Protein AF-A0A7J5GQG6-F1 (afdb_monomer)

Foldseek 3Di:
DDDDDDDDDDDDPPPVPPPPVDDPPPPDADPCVPQPFDKAFAKDWDDDPRRTQDIDGGWIKGWDCAPPDGQWIKIKTADDAGPHAFGIDIFPTWHWDDDVQWIKTKTWDFDQTDPPVGTDIDIDIWIGHGSDID

InterPro domains:
  IPR024311 Lipocalin-like domain [PF13944] (36-133)

Sequence (134 aa):
MKKSLLYLFMLVCSVSIFMSCSDDDDEVKYPIDTELAGGYVGNLSVNVDGNQMGTTENQKITISQSNKGTNQIALSLKNFTFLVNVGDIEVDPCTVKAIDGGYAFEGQQNLDLVQPLGNCPVSISGTVKGSNIN

Mean predicted aligned error: 10.58 Å

pLDDT: mean 85.7, std 17.25, range [42.44, 98.69]

Nearest PDB structures (foldseek):
  3ew2-assembly4_G  TM=4.987E-01  e=3.724E-01  Rhizobium etli CFN 42
  3ew2-assembly3_E-2  TM=4.849E-01  e=9.004E-01  Rhizobium etli CFN 42
  6hdv-assembly1_A  TM=4.184E-01  e=1.364E+00  Afifella pfennigii
  6hds-assembly2_D  TM=4.231E-01  e=4.276E+00  Afifella pfennigii

Solvent-accessible surface area (backbone atoms only — not comparable to full-atom values): 8414 Å² total; per-residue (Å²): 143,83,83,87,78,85,87,77,94,71,91,73,86,76,69,77,73,73,73,68,79,72,88,72,81,69,77,83,77,65,64,41,81,81,62,58,37,44,77,46,74,40,73,46,69,46,66,58,96,87,40,81,76,51,74,44,73,79,37,50,41,36,35,38,76,29,92,83,50,84,47,25,29,24,42,37,37,56,95,62,72,67,105,52,66,48,62,67,49,73,39,77,54,18,48,55,42,86,48,96,76,38,35,35,36,41,31,68,42,76,41,79,31,38,77,92,64,34,78,39,85,44,75,48,72,38,37,39,45,72,94,44,76,86

Secondary structure (DSSP, 8-state):
-------------------------------IIIII-EEEEEEEEEEETTEEEEEEEEEEEEEEE-SSSTTEEEEEE-S--BSB----EEEEEEEEEEETTEEEEEEEEEEEETTTTEEEEEEEEEEEETTEE-

Structure (mmCIF, N/CA/C/O backbone):
data_AF-A0A7J5GQG6-F1
#
_entry.id   AF-A0A7J5GQG6-F1
#
loop_
_atom_site.group_PDB
_atom_site.id
_atom_site.type_symbol
_atom_site.label_atom_id
_atom_site.label_alt_id
_atom_site.label_comp_id
_atom_site.label_asym_id
_atom_site.label_entity_id
_atom_site.label_seq_id
_atom_site.pdbx_PDB_ins_code
_atom_site.Cartn_x
_atom_site.Cartn_y
_atom_site.Cartn_z
_atom_site.occupancy
_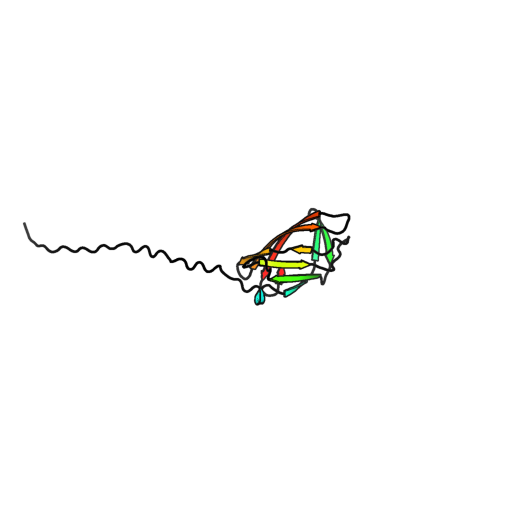atom_site.B_iso_or_equiv
_atom_site.auth_seq_id
_atom_site.auth_comp_id
_atom_site.auth_asym_id
_atom_site.auth_atom_id
_atom_site.pdbx_PDB_model_num
ATOM 1 N N . MET A 1 1 ? -81.080 26.401 20.671 1.00 48.94 1 MET A N 1
ATOM 2 C CA . MET A 1 1 ? -80.826 26.711 22.097 1.00 48.94 1 MET A CA 1
ATOM 3 C C . MET A 1 1 ? -80.699 25.423 22.904 1.00 48.94 1 MET A C 1
ATOM 5 O O . MET A 1 1 ? -81.748 24.872 23.195 1.00 48.94 1 MET A O 1
ATOM 9 N N . LYS A 1 2 ? -79.474 24.961 23.231 1.00 42.44 2 LYS A N 1
ATOM 10 C CA . LYS A 1 2 ? -79.051 24.158 24.416 1.00 42.44 2 LYS A CA 1
ATOM 11 C C . LYS A 1 2 ? -77.509 24.276 24.490 1.00 42.44 2 LYS A C 1
ATOM 13 O O . LYS A 1 2 ? -76.855 23.851 23.553 1.00 42.44 2 LYS A O 1
ATOM 18 N N . LYS A 1 3 ? -76.993 25.113 25.404 1.00 49.72 3 LYS A N 1
ATOM 19 C CA . LYS A 1 3 ? -76.114 24.760 26.546 1.00 49.72 3 LYS A CA 1
ATOM 20 C C . LYS A 1 3 ? -74.669 24.387 26.133 1.00 49.72 3 LYS A C 1
ATOM 22 O O . LYS A 1 3 ? -74.481 23.381 25.477 1.00 49.72 3 LYS A O 1
ATOM 27 N N . SER A 1 4 ? -73.656 25.212 26.452 1.00 55.75 4 SER A N 1
ATOM 28 C CA . SER A 1 4 ? -73.027 25.337 27.799 1.00 55.75 4 SER A CA 1
ATOM 29 C C . SER A 1 4 ? -71.682 24.594 27.770 1.00 55.75 4 SER A C 1
ATOM 31 O O . SER A 1 4 ? -71.663 23.491 27.254 1.00 55.75 4 SER A O 1
ATOM 33 N N . LEU A 1 5 ? -70.541 25.020 28.301 1.00 51.41 5 LEU A N 1
ATOM 34 C CA . LEU A 1 5 ? -70.092 26.123 29.152 1.00 51.41 5 LEU A CA 1
ATOM 35 C C . LEU A 1 5 ? -68.555 25.981 29.118 1.00 51.41 5 LEU A C 1
ATOM 37 O O . LEU A 1 5 ? -68.084 24.889 29.399 1.0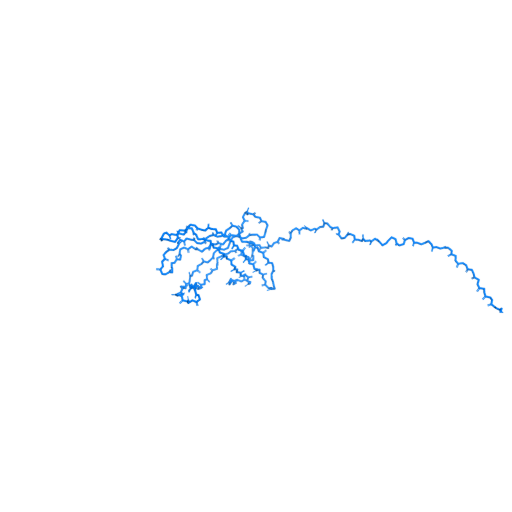0 51.41 5 LEU A O 1
ATOM 41 N N . LEU A 1 6 ? -67.847 27.071 28.811 1.00 52.28 6 LEU A N 1
ATOM 42 C CA . LEU A 1 6 ? -66.637 27.576 29.484 1.00 52.28 6 LEU A CA 1
ATOM 43 C C . LEU A 1 6 ? -65.423 26.672 29.796 1.00 52.28 6 LEU A C 1
ATOM 45 O O . LEU A 1 6 ? -65.491 25.458 29.902 1.00 52.28 6 LEU A O 1
ATOM 49 N N . TYR A 1 7 ? -64.338 27.393 30.100 1.00 50.09 7 TYR A N 1
ATOM 50 C CA . TYR A 1 7 ? -63.075 26.974 30.714 1.00 50.09 7 TYR A CA 1
ATOM 51 C C . TYR A 1 7 ? -62.032 26.466 29.712 1.00 50.09 7 TYR A C 1
ATOM 53 O O . TYR A 1 7 ? -62.311 25.619 28.885 1.00 50.09 7 TYR A O 1
ATOM 61 N N . LEU A 1 8 ? -60.780 26.898 29.721 1.00 50.06 8 LEU A N 1
ATOM 62 C CA . LEU A 1 8 ? -60.052 27.863 30.533 1.00 50.06 8 LEU A CA 1
ATOM 63 C C . LEU A 1 8 ? -58.663 27.934 29.884 1.00 50.06 8 LEU A C 1
ATOM 65 O O . LEU A 1 8 ? -58.112 26.928 29.452 1.00 50.06 8 LEU A O 1
ATOM 69 N N . PHE A 1 9 ? -58.140 29.144 29.811 1.00 55.34 9 PHE A N 1
ATOM 70 C CA . PHE A 1 9 ? -56.756 29.513 29.541 1.00 55.34 9 PHE A CA 1
ATOM 71 C C . PHE A 1 9 ? -55.696 28.469 29.985 1.00 55.34 9 PHE A C 1
ATOM 73 O O . PHE A 1 9 ? -55.592 28.184 31.172 1.00 55.34 9 PHE A O 1
ATOM 80 N N . MET A 1 10 ? -54.873 27.975 29.053 1.00 56.38 10 MET A N 1
ATOM 81 C CA . MET A 1 10 ? -53.503 27.456 29.265 1.00 56.38 10 MET A CA 1
ATOM 82 C C . MET A 1 10 ? -52.813 27.492 27.889 1.00 56.38 10 MET A C 1
ATOM 84 O O . MET A 1 10 ? -53.186 26.746 26.993 1.00 56.38 10 MET A O 1
ATOM 88 N N . LEU A 1 11 ? -51.965 28.470 27.558 1.00 55.62 11 LEU A N 1
ATOM 89 C CA . LEU A 1 11 ? -50.559 28.553 27.970 1.00 55.62 11 LEU A CA 1
ATOM 90 C C . LEU A 1 11 ? -49.929 27.173 28.172 1.00 55.62 11 LEU A C 1
ATOM 92 O O . LEU A 1 11 ? -49.973 26.669 29.284 1.00 55.62 11 LEU A O 1
ATOM 96 N N . VAL A 1 12 ? -49.262 26.645 27.145 1.00 57.12 12 VAL A N 1
ATOM 97 C CA . VAL A 1 12 ? -47.887 26.158 27.303 1.00 57.12 12 VAL A CA 1
ATOM 98 C C . VAL A 1 12 ? -47.148 26.428 25.997 1.00 57.12 12 VAL A C 1
ATOM 100 O O . VAL A 1 12 ? -47.479 25.884 24.947 1.00 57.12 12 VAL A O 1
ATOM 103 N N . CYS A 1 13 ? -46.145 27.295 26.077 1.00 47.34 13 CYS A N 1
ATOM 104 C CA . CYS A 1 13 ? -45.073 27.389 25.107 1.00 47.34 13 CYS A CA 1
ATOM 105 C C . CYS A 1 13 ? -44.399 26.016 25.000 1.00 47.34 13 CYS A C 1
ATOM 107 O O . CYS A 1 13 ? -43.487 25.720 25.769 1.00 47.34 13 CYS A O 1
ATOM 109 N N . SER A 1 14 ? -44.803 25.171 24.054 1.00 50.06 14 SER A N 1
ATOM 110 C CA . SER A 1 14 ? -43.891 24.150 23.553 1.00 50.06 14 SER A CA 1
ATOM 111 C C . SER A 1 14 ? -42.913 24.879 22.647 1.00 50.06 14 SER A C 1
ATOM 113 O O . SER A 1 14 ? -43.070 24.936 21.429 1.00 50.06 14 SER A O 1
ATOM 115 N N . VAL A 1 15 ? -41.926 25.510 23.288 1.00 56.88 15 VAL A N 1
ATOM 116 C CA . VAL A 1 15 ? -40.611 25.686 22.694 1.00 56.88 15 VAL A CA 1
ATOM 117 C C . VAL A 1 15 ? -40.294 24.305 22.146 1.00 56.88 15 VAL A C 1
ATOM 119 O O . VAL A 1 15 ? -40.125 23.361 22.919 1.00 56.88 15 VAL A O 1
ATOM 122 N N . SER A 1 16 ? -40.357 24.142 20.827 1.00 54.03 16 SER A N 1
ATOM 123 C CA . SER A 1 16 ? -39.709 23.013 20.191 1.00 54.03 16 SER A CA 1
ATOM 124 C C . SER A 1 16 ? -38.257 23.199 20.571 1.00 54.03 16 SER A C 1
ATOM 126 O O . SER A 1 16 ? -37.557 24.031 19.997 1.00 54.03 16 SER A O 1
ATOM 128 N N . ILE A 1 17 ? -37.852 22.515 21.638 1.00 54.31 17 ILE A N 1
ATOM 129 C CA . ILE A 1 17 ? -36.463 22.276 21.942 1.00 54.31 17 ILE A CA 1
ATOM 130 C C . ILE A 1 17 ? -36.026 21.490 20.714 1.00 54.31 17 ILE A C 1
ATOM 132 O O . ILE A 1 17 ? -36.199 20.276 20.639 1.00 54.31 17 ILE A O 1
ATOM 136 N N . PHE A 1 18 ? -35.559 22.206 19.690 1.00 49.22 18 PHE A N 1
ATOM 137 C CA . PHE A 1 18 ? -34.537 21.675 18.827 1.00 49.22 18 PHE A CA 1
ATOM 138 C C . PHE A 1 18 ? -33.462 21.269 19.824 1.00 49.22 18 PHE A C 1
ATOM 140 O O . PHE A 1 18 ? -32.720 22.106 20.336 1.00 49.22 18 PHE A O 1
ATOM 147 N N . MET A 1 19 ? -33.483 19.994 20.211 1.00 47.56 19 MET A N 1
ATOM 148 C CA . MET A 1 19 ? -32.294 19.317 20.670 1.00 47.56 19 MET A CA 1
ATOM 149 C C . MET A 1 19 ? -31.348 19.450 19.485 1.00 47.56 19 MET A C 1
ATOM 151 O O . MET A 1 19 ? -31.351 18.639 18.566 1.00 47.56 19 MET A O 1
ATOM 155 N N . SER A 1 20 ? -30.638 20.579 19.461 1.00 44.19 20 SER A N 1
ATOM 156 C CA . SER A 1 20 ? -29.329 20.689 18.861 1.00 44.19 20 SER A CA 1
ATOM 157 C C . SER A 1 20 ? -28.593 19.496 19.433 1.00 44.19 20 SER A C 1
ATOM 159 O O . SER A 1 20 ? -28.300 19.479 20.629 1.00 44.19 20 SER A O 1
ATOM 161 N N . CYS A 1 21 ? -28.464 18.440 18.631 1.00 55.00 21 CYS A N 1
ATOM 162 C CA . CYS A 1 21 ? -27.614 17.323 18.979 1.00 55.00 21 CYS A CA 1
ATOM 163 C C . CYS A 1 21 ? -26.222 17.940 19.028 1.00 55.00 21 CYS A C 1
ATOM 165 O O . CYS A 1 21 ? -25.655 18.323 18.009 1.00 55.00 21 CYS A O 1
ATOM 167 N N . SER A 1 22 ? -25.831 18.235 20.259 1.00 43.06 22 SER A N 1
ATOM 168 C CA . SER A 1 22 ? -24.580 18.836 20.658 1.00 43.06 22 SER A CA 1
ATOM 169 C C . SER A 1 22 ? -23.463 17.981 20.078 1.00 43.06 22 SER A C 1
ATOM 171 O O . SER A 1 22 ? -23.352 16.820 20.447 1.00 43.06 22 SER A O 1
ATOM 173 N N . ASP A 1 23 ? -22.765 18.504 19.077 1.00 51.47 23 ASP A N 1
ATOM 174 C CA . ASP A 1 23 ? -21.360 18.916 19.199 1.00 51.47 23 ASP A CA 1
ATOM 175 C C . ASP A 1 23 ? -20.361 17.921 19.832 1.00 51.47 23 ASP A C 1
ATOM 177 O O . ASP A 1 23 ? -19.328 18.343 20.333 1.00 51.47 23 ASP A O 1
ATOM 181 N N . ASP A 1 24 ? -20.642 16.617 19.795 1.00 51.00 24 ASP A N 1
ATOM 182 C CA . ASP A 1 24 ? -19.695 15.539 20.130 1.00 51.00 24 ASP A CA 1
ATOM 183 C C . ASP A 1 24 ? -19.285 14.788 18.847 1.00 51.00 24 ASP A C 1
ATOM 185 O O . ASP A 1 24 ? -19.360 13.560 18.759 1.00 51.00 24 ASP A O 1
ATOM 189 N N . ASP A 1 25 ? -18.866 15.528 17.816 1.00 57.81 25 ASP A N 1
ATOM 190 C CA . ASP A 1 25 ? -18.182 14.951 16.651 1.00 57.81 25 ASP A CA 1
ATOM 191 C C . ASP A 1 25 ? -16.736 14.592 17.046 1.00 57.81 25 ASP A C 1
ATOM 193 O O . ASP A 1 25 ? -15.762 15.157 16.542 1.00 57.81 25 ASP A O 1
ATOM 197 N N . ASP A 1 26 ? -16.587 13.648 17.980 1.00 67.19 26 ASP A N 1
ATOM 198 C CA . ASP A 1 26 ? -15.319 12.954 18.170 1.00 67.19 26 ASP A CA 1
ATOM 199 C C . ASP A 1 26 ? -14.948 12.321 16.824 1.00 67.19 26 ASP A C 1
ATOM 201 O O . ASP A 1 26 ? -15.667 11.469 16.291 1.00 67.19 26 ASP A O 1
ATOM 205 N N . GLU A 1 27 ? -13.831 12.769 16.246 1.00 72.75 27 GLU A N 1
ATOM 206 C CA . GLU A 1 27 ? -13.321 12.240 14.986 1.00 72.75 27 GLU A CA 1
ATOM 207 C C . GLU A 1 27 ? -13.207 10.711 15.108 1.00 72.75 27 GLU A C 1
ATOM 209 O O . GLU A 1 27 ? -12.414 10.197 15.902 1.00 72.75 27 GLU A O 1
ATOM 214 N N . VAL A 1 28 ? -14.036 9.979 14.350 1.00 85.38 28 VAL A N 1
ATOM 215 C CA . VAL A 1 28 ? -14.101 8.510 14.393 1.00 85.38 28 VAL A CA 1
ATOM 216 C C . VAL A 1 28 ? -12.694 7.960 14.227 1.00 85.38 28 VAL A C 1
ATOM 218 O O . VAL A 1 28 ? -12.117 8.122 13.163 1.00 85.38 28 VAL A O 1
ATOM 221 N N . LYS A 1 29 ? -12.130 7.302 15.241 1.00 93.00 29 LYS A N 1
ATOM 222 C CA . LYS A 1 29 ? -10.775 6.745 15.174 1.00 93.00 29 LYS A CA 1
ATOM 223 C C . LYS A 1 29 ? -10.817 5.260 14.832 1.00 93.00 29 LYS A C 1
ATOM 225 O O . LYS A 1 29 ? -11.377 4.467 15.586 1.00 93.00 29 LYS A O 1
ATOM 230 N N . TYR A 1 30 ? -10.184 4.874 13.729 1.00 95.06 30 TYR A N 1
ATOM 231 C CA . TYR A 1 30 ? -10.091 3.477 13.316 1.00 95.06 30 TYR A CA 1
ATOM 232 C C . TYR A 1 30 ? -8.971 2.731 14.059 1.00 95.06 30 TYR A C 1
ATOM 234 O O . TYR A 1 30 ? -7.905 3.310 14.311 1.00 95.06 30 TYR A O 1
ATOM 242 N N . PRO A 1 31 ? -9.173 1.438 14.370 1.00 94.44 31 PRO A N 1
ATOM 243 C CA . PRO A 1 31 ? -8.199 0.575 15.039 1.00 94.44 31 PRO A CA 1
ATOM 244 C C . PRO A 1 31 ? -7.090 0.118 14.072 1.00 94.44 31 PRO A C 1
ATOM 246 O O . PRO A 1 31 ? -6.935 -1.063 13.771 1.00 94.44 31 PRO A O 1
ATOM 249 N N . ILE A 1 32 ? -6.323 1.070 13.531 1.00 95.62 32 ILE A N 1
ATOM 250 C CA . ILE A 1 32 ? -5.278 0.795 12.532 1.00 95.62 32 ILE A CA 1
ATOM 251 C C . ILE A 1 32 ? -4.257 -0.212 13.049 1.00 95.62 32 ILE A C 1
ATOM 253 O O . ILE A 1 32 ? -3.876 -1.117 12.320 1.00 95.62 32 ILE A O 1
ATOM 257 N N . ASP A 1 33 ? -3.816 -0.064 14.288 1.00 93.81 33 ASP A N 1
ATOM 258 C CA . ASP A 1 33 ? -2.792 -0.888 14.921 1.00 93.81 33 ASP A CA 1
ATOM 259 C C . ASP A 1 33 ? -3.182 -2.364 15.067 1.00 93.81 33 ASP A C 1
ATOM 261 O O . ASP A 1 33 ? -2.302 -3.224 15.035 1.00 93.81 33 ASP A O 1
ATOM 265 N N . THR A 1 34 ? -4.475 -2.666 15.200 1.00 93.50 34 THR A N 1
ATOM 266 C CA . THR A 1 34 ? -4.962 -4.036 15.411 1.00 93.50 34 THR A CA 1
ATOM 267 C C . THR A 1 34 ? -5.663 -4.641 14.198 1.00 93.50 34 THR A C 1
ATOM 269 O O . THR A 1 34 ? -5.645 -5.864 14.058 1.00 93.50 34 THR A O 1
ATOM 272 N N . GLU A 1 35 ? -6.245 -3.831 13.308 1.00 95.06 35 GLU A N 1
ATOM 273 C CA . GLU A 1 35 ? -7.052 -4.326 12.181 1.00 95.06 35 GLU A CA 1
ATOM 274 C C . GLU A 1 35 ? -6.433 -4.081 10.793 1.00 95.06 35 GLU A C 1
ATOM 276 O O . GLU A 1 35 ? -6.803 -4.777 9.847 1.00 95.06 35 GLU A O 1
ATOM 281 N N . LEU A 1 36 ? -5.495 -3.133 10.643 1.00 96.50 36 LEU A N 1
ATOM 282 C CA . LEU A 1 36 ? -4.900 -2.783 9.339 1.00 96.50 36 LEU A CA 1
ATOM 283 C C . LEU A 1 36 ? -3.374 -2.918 9.291 1.00 96.50 36 LEU A C 1
ATOM 285 O O . LEU A 1 36 ? -2.810 -3.228 8.245 1.00 96.50 36 LEU A O 1
ATOM 289 N N . ALA A 1 37 ? -2.680 -2.619 10.385 1.00 96.75 37 ALA A N 1
ATOM 290 C CA . ALA A 1 37 ? -1.230 -2.635 10.435 1.00 96.75 37 ALA A CA 1
ATOM 291 C C . ALA A 1 37 ? -0.726 -4.078 10.399 1.00 96.75 37 ALA A C 1
ATOM 293 O O . ALA A 1 37 ? -1.165 -4.940 11.159 1.00 96.75 37 ALA A O 1
ATOM 294 N N . GLY A 1 38 ? 0.229 -4.350 9.518 1.00 97.06 38 GLY A N 1
ATOM 295 C CA . GLY A 1 38 ? 0.713 -5.705 9.332 1.00 97.06 38 GLY A CA 1
ATOM 296 C C . GLY A 1 38 ? 1.471 -5.916 8.036 1.00 97.06 38 GLY A C 1
ATOM 297 O O . GLY A 1 38 ? 1.599 -5.034 7.187 1.00 97.06 38 GLY A O 1
ATOM 298 N N . 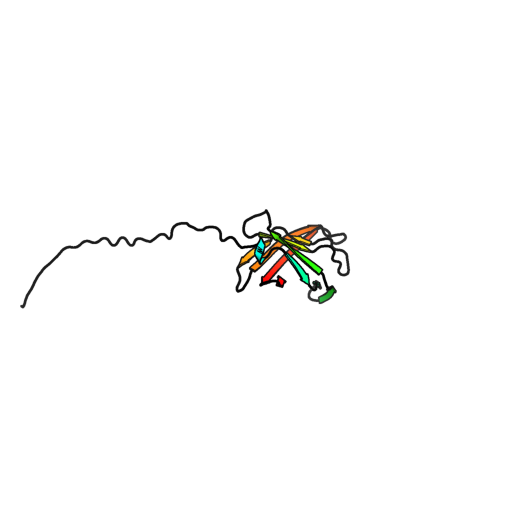GLY A 1 39 ? 2.009 -7.126 7.913 1.00 97.06 39 GLY A N 1
ATOM 299 C CA . GLY A 1 39 ? 2.632 -7.616 6.697 1.00 97.06 39 GLY A CA 1
ATOM 300 C C . GLY A 1 39 ? 1.698 -8.572 5.972 1.00 97.06 39 GLY A C 1
ATOM 301 O O . GLY A 1 39 ? 1.357 -9.616 6.520 1.00 97.06 39 GLY A O 1
ATOM 302 N N . TYR A 1 40 ? 1.358 -8.245 4.734 1.00 96.69 40 TYR A N 1
ATOM 303 C CA . TYR A 1 40 ? 0.493 -9.045 3.881 1.00 96.69 40 TYR A CA 1
ATOM 304 C C . TYR A 1 40 ? 1.340 -9.678 2.784 1.00 96.69 40 TYR A C 1
ATOM 306 O O . TYR A 1 40 ? 1.977 -8.968 2.005 1.00 96.69 40 TYR A O 1
ATOM 314 N N . VAL A 1 41 ? 1.387 -11.009 2.755 1.00 95.56 41 VAL A N 1
ATOM 315 C CA . VAL A 1 41 ? 2.146 -11.772 1.759 1.00 95.56 41 VAL A CA 1
ATOM 316 C C . VAL A 1 41 ? 1.182 -12.317 0.718 1.00 95.56 41 VAL A C 1
ATOM 318 O O . VAL A 1 41 ? 0.183 -12.940 1.070 1.00 95.56 41 VAL A O 1
ATOM 321 N N . GLY A 1 42 ? 1.487 -12.098 -0.556 1.00 93.94 42 GLY A N 1
ATOM 322 C CA . GLY A 1 42 ? 0.643 -12.546 -1.651 1.00 93.94 42 GLY A CA 1
ATOM 323 C C . GLY A 1 42 ? 1.340 -12.506 -3.003 1.00 93.94 42 GLY A C 1
ATOM 324 O O . GLY A 1 42 ? 2.562 -12.370 -3.105 1.00 93.94 42 GLY A O 1
ATOM 325 N N . ASN A 1 43 ? 0.532 -12.639 -4.049 1.00 92.94 43 ASN A N 1
ATOM 326 C CA . ASN A 1 43 ? 0.998 -12.589 -5.426 1.00 92.94 43 ASN A CA 1
ATOM 327 C C . ASN A 1 43 ? 0.892 -11.157 -5.951 1.00 92.94 43 ASN A C 1
ATOM 329 O O . ASN A 1 43 ? -0.163 -10.535 -5.859 1.00 92.94 43 ASN A O 1
ATOM 333 N N . LEU A 1 44 ? 1.969 -10.656 -6.552 1.00 91.62 44 LEU A N 1
ATOM 334 C CA . LEU A 1 44 ? 1.990 -9.376 -7.248 1.00 91.62 44 LEU A CA 1
ATOM 335 C C . LEU A 1 44 ? 1.823 -9.626 -8.742 1.00 91.62 44 LEU A C 1
ATOM 337 O O . LEU A 1 44 ? 2.679 -10.260 -9.355 1.00 91.62 44 LEU A O 1
ATOM 341 N N . SER A 1 45 ? 0.749 -9.108 -9.330 1.00 91.62 45 SER A N 1
ATOM 342 C CA . SER A 1 45 ? 0.576 -9.083 -10.784 1.00 91.62 45 SER A CA 1
ATOM 343 C C . SER A 1 45 ? 0.718 -7.658 -11.287 1.00 91.62 45 SER A C 1
ATOM 345 O O . SER A 1 45 ? 0.126 -6.743 -10.718 1.00 91.62 45 SER A O 1
ATOM 347 N N . VAL A 1 46 ? 1.487 -7.471 -12.358 1.00 89.25 46 VAL A N 1
ATOM 348 C CA . VAL A 1 46 ? 1.698 -6.146 -12.947 1.00 89.25 46 VAL A CA 1
ATOM 349 C C . VAL A 1 46 ? 1.006 -6.061 -14.292 1.00 89.25 46 VAL A C 1
ATOM 351 O O . VAL A 1 46 ? 1.211 -6.915 -15.154 1.00 89.25 46 VAL A O 1
ATOM 354 N N . ASN A 1 47 ? 0.211 -5.008 -14.466 1.00 91.00 47 ASN A N 1
ATOM 355 C CA . ASN A 1 47 ? -0.464 -4.695 -15.715 1.00 91.00 47 ASN A CA 1
ATOM 356 C C . ASN A 1 47 ? 0.080 -3.384 -16.284 1.00 91.00 47 ASN A C 1
ATOM 358 O O . ASN A 1 47 ? 0.165 -2.393 -15.561 1.00 91.00 47 ASN A O 1
ATOM 362 N N . VAL A 1 48 ? 0.416 -3.377 -17.572 1.00 89.88 48 VAL A N 1
ATOM 363 C CA . VAL A 1 48 ? 0.827 -2.176 -18.314 1.00 89.88 48 VAL A CA 1
ATOM 364 C C . VAL A 1 48 ? -0.123 -2.015 -19.490 1.00 89.88 48 VAL A C 1
ATOM 366 O O . VAL A 1 48 ? -0.293 -2.942 -20.283 1.00 89.88 48 VAL A O 1
ATOM 369 N N . ASP A 1 49 ? -0.801 -0.870 -19.558 1.00 91.69 49 ASP A N 1
ATOM 370 C CA . ASP A 1 49 ? -1.803 -0.560 -20.586 1.00 91.69 49 ASP A CA 1
ATOM 371 C C . ASP A 1 49 ? -2.845 -1.679 -20.783 1.00 91.69 49 ASP A C 1
ATOM 373 O O . ASP A 1 49 ? -3.228 -2.027 -21.898 1.00 91.69 49 ASP A O 1
ATOM 377 N N . GLY A 1 50 ? -3.280 -2.286 -19.672 1.00 92.44 50 GLY A N 1
ATOM 378 C CA . GLY A 1 50 ? -4.272 -3.366 -19.656 1.00 92.44 50 GLY A CA 1
ATOM 379 C C . GLY A 1 50 ? -3.734 -4.771 -19.956 1.00 92.44 50 GLY A C 1
ATOM 380 O O . GLY A 1 50 ? -4.514 -5.718 -19.943 1.00 92.44 50 GLY A O 1
ATOM 381 N N . ASN A 1 51 ? -2.428 -4.936 -20.186 1.00 91.50 51 ASN A N 1
ATOM 382 C CA . ASN A 1 51 ? -1.808 -6.238 -20.443 1.00 91.50 51 ASN A CA 1
ATOM 383 C C . ASN A 1 51 ? -1.060 -6.749 -19.209 1.00 91.50 51 ASN A C 1
ATOM 385 O O . ASN A 1 51 ? -0.211 -6.039 -18.666 1.00 91.50 51 ASN A O 1
ATOM 389 N N . GLN A 1 52 ? -1.329 -7.993 -18.799 1.00 91.12 52 GLN A N 1
ATOM 390 C CA . GLN A 1 52 ? -0.606 -8.635 -17.702 1.00 91.12 52 GLN A CA 1
ATOM 391 C C . GLN A 1 52 ? 0.817 -8.980 -18.144 1.00 91.12 52 GLN A C 1
ATOM 393 O O . GLN A 1 52 ? 1.036 -9.825 -19.010 1.00 91.12 52 GLN A O 1
ATOM 398 N N . MET A 1 53 ? 1.786 -8.327 -17.514 1.00 87.81 53 MET A N 1
ATOM 399 C CA . MET A 1 53 ? 3.206 -8.462 -17.826 1.00 87.81 53 MET A CA 1
ATOM 400 C C . MET A 1 53 ? 3.860 -9.642 -17.101 1.00 87.81 53 MET A C 1
ATOM 402 O O . MET A 1 53 ? 4.890 -10.150 -17.540 1.00 87.81 53 MET A O 1
ATOM 406 N N . GLY A 1 54 ? 3.270 -10.078 -15.989 1.00 85.62 54 GLY A N 1
ATOM 407 C CA . GLY A 1 54 ? 3.732 -11.216 -15.208 1.00 85.62 54 GLY A CA 1
ATOM 408 C C . GLY A 1 54 ? 3.136 -11.237 -13.806 1.00 85.62 54 GLY A C 1
ATOM 409 O O . GLY A 1 54 ? 2.474 -10.286 -13.379 1.00 85.62 54 GLY A O 1
ATOM 410 N N . THR A 1 55 ? 3.402 -12.333 -13.099 1.00 89.44 55 THR A N 1
ATOM 411 C CA . THR A 1 55 ? 3.040 -12.514 -11.694 1.00 89.44 55 THR A CA 1
ATOM 412 C C . THR A 1 55 ? 4.248 -13.024 -10.925 1.00 89.44 55 THR A C 1
ATOM 414 O O . THR A 1 55 ? 4.901 -13.973 -11.355 1.00 89.44 55 THR A O 1
ATOM 417 N N . THR A 1 56 ? 4.518 -12.406 -9.780 1.00 88.75 56 THR A N 1
ATOM 418 C CA . THR A 1 56 ? 5.557 -12.830 -8.841 1.00 88.75 56 THR A CA 1
ATOM 419 C C . THR A 1 56 ? 4.896 -13.235 -7.532 1.00 88.75 56 THR A C 1
ATOM 421 O O . THR A 1 56 ? 4.105 -12.479 -6.968 1.00 88.75 56 THR A O 1
ATOM 424 N N . GLU A 1 57 ? 5.211 -14.426 -7.038 1.00 92.31 57 GLU A N 1
ATOM 425 C CA . GLU A 1 57 ? 4.675 -14.933 -5.773 1.00 92.31 57 GLU A CA 1
ATOM 426 C C . GLU A 1 57 ? 5.456 -14.399 -4.564 1.00 92.31 57 GLU A C 1
ATOM 428 O O . GLU A 1 57 ? 6.576 -13.892 -4.689 1.00 92.31 57 GLU A O 1
ATOM 433 N N . ASN A 1 58 ? 4.872 -14.559 -3.375 1.00 92.56 58 ASN A N 1
ATOM 434 C CA . ASN A 1 58 ? 5.509 -14.275 -2.084 1.00 92.56 58 ASN A CA 1
ATOM 435 C C . ASN A 1 58 ? 6.018 -12.831 -1.929 1.00 92.56 58 ASN A C 1
ATOM 437 O O . ASN A 1 58 ? 7.004 -12.581 -1.235 1.00 92.56 58 ASN A O 1
ATOM 441 N N . GLN A 1 59 ? 5.346 -11.873 -2.568 1.00 93.50 59 GLN A N 1
ATOM 442 C CA . GLN A 1 59 ? 5.620 -10.452 -2.385 1.00 93.50 59 GLN A CA 1
ATOM 443 C C . GLN A 1 59 ? 4.926 -9.948 -1.124 1.00 93.50 59 GLN A C 1
ATOM 445 O O . GLN A 1 59 ? 3.837 -10.410 -0.782 1.00 93.50 59 GLN A O 1
ATOM 450 N N . LYS A 1 60 ? 5.564 -9.005 -0.424 1.00 95.12 60 LYS A N 1
ATOM 451 C CA . LYS A 1 60 ? 5.068 -8.480 0.849 1.00 95.12 60 LYS A CA 1
ATOM 452 C C . LYS A 1 60 ? 4.742 -6.996 0.745 1.00 95.12 60 LYS A C 1
ATOM 454 O O . LYS A 1 60 ? 5.639 -6.183 0.534 1.00 95.12 60 LYS A O 1
ATOM 459 N N . ILE A 1 61 ? 3.485 -6.657 1.010 1.00 96.44 61 ILE A N 1
ATOM 460 C CA . ILE A 1 61 ? 3.066 -5.291 1.327 1.00 96.44 61 ILE A CA 1
ATOM 461 C C . ILE A 1 61 ? 3.093 -5.131 2.847 1.00 96.44 61 ILE A C 1
ATOM 463 O O . ILE A 1 61 ? 2.701 -6.036 3.585 1.00 96.44 61 ILE A O 1
ATOM 467 N N . THR A 1 62 ? 3.572 -3.990 3.329 1.00 97.81 62 THR A N 1
ATOM 468 C CA . THR A 1 62 ? 3.507 -3.634 4.749 1.00 97.81 62 THR A CA 1
ATOM 469 C C . THR A 1 62 ? 2.661 -2.385 4.921 1.00 97.81 62 THR A C 1
ATOM 471 O O . THR A 1 62 ? 2.924 -1.371 4.277 1.00 97.81 62 THR A O 1
ATOM 474 N N . ILE A 1 63 ? 1.674 -2.473 5.809 1.00 98.38 63 ILE A N 1
ATOM 475 C CA . ILE A 1 63 ? 0.874 -1.348 6.281 1.00 98.38 63 ILE A CA 1
ATOM 476 C C . ILE A 1 63 ? 1.324 -1.002 7.699 1.00 98.38 63 ILE A C 1
ATOM 478 O O . ILE A 1 63 ? 1.452 -1.883 8.552 1.00 98.38 63 ILE A O 1
ATOM 482 N N . SER A 1 64 ? 1.531 0.283 7.965 1.00 97.94 64 SER A N 1
ATOM 483 C CA . SER A 1 64 ? 1.734 0.821 9.311 1.00 97.94 64 SER A CA 1
ATOM 484 C C . SER A 1 64 ? 0.857 2.044 9.536 1.00 97.94 64 SER A C 1
ATOM 486 O O . SER A 1 64 ? 0.385 2.662 8.585 1.00 97.94 64 SER A O 1
ATOM 488 N N . GLN A 1 65 ? 0.665 2.438 10.792 1.00 97.56 65 GLN A N 1
ATOM 489 C CA . GLN A 1 65 ? 0.027 3.714 11.091 1.00 97.56 65 GLN A CA 1
ATOM 490 C C . GLN A 1 65 ? 0.875 4.878 10.560 1.00 97.56 65 GLN A C 1
ATOM 492 O O . GL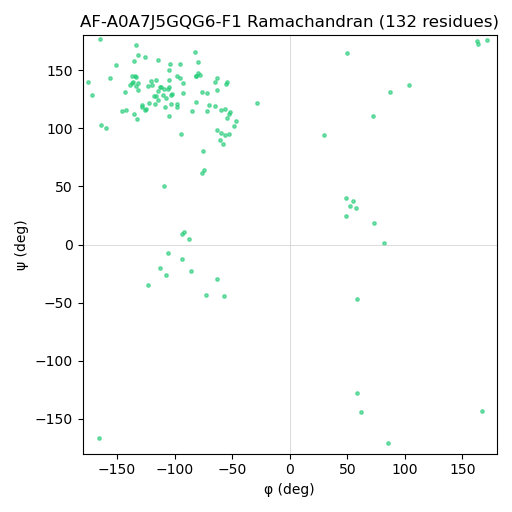N A 1 65 ? 2.093 4.900 10.750 1.00 97.56 65 GLN A O 1
ATOM 497 N N . SER A 1 66 ? 0.232 5.827 9.880 1.00 97.81 66 SER A N 1
ATOM 498 C CA . SER A 1 66 ? 0.870 7.076 9.470 1.00 97.81 66 SER A CA 1
ATOM 499 C C . SER A 1 66 ? 0.927 8.049 10.643 1.00 97.81 66 SER A C 1
ATOM 501 O O . SER A 1 66 ? 0.014 8.121 11.464 1.00 97.81 66 SER A O 1
ATOM 503 N N . ASN A 1 67 ? 1.982 8.861 10.670 1.00 96.25 67 ASN A N 1
ATOM 504 C CA . ASN A 1 67 ? 2.126 9.967 11.615 1.00 96.25 67 ASN A CA 1
ATOM 505 C C . ASN A 1 67 ? 1.611 11.305 11.045 1.00 96.25 67 ASN A C 1
ATOM 507 O O . ASN A 1 67 ? 1.869 12.355 11.631 1.00 96.25 67 ASN A O 1
ATOM 511 N N . LYS A 1 68 ? 0.949 11.297 9.878 1.00 96.12 68 LYS A N 1
ATOM 512 C CA . LYS A 1 68 ? 0.510 12.506 9.157 1.00 96.12 68 LYS A CA 1
ATOM 513 C C . LYS A 1 68 ? -0.926 12.941 9.475 1.00 96.12 68 LYS A C 1
ATOM 515 O O . LYS A 1 68 ? -1.279 14.077 9.166 1.00 96.12 68 LYS A O 1
ATOM 520 N N . GLY A 1 69 ? -1.724 12.097 10.130 1.00 92.31 69 GLY A N 1
ATOM 521 C CA . GLY A 1 69 ? -3.066 12.454 10.592 1.00 92.31 69 GLY A CA 1
ATOM 522 C C . GLY A 1 69 ? -3.868 11.273 11.135 1.00 92.31 69 GLY A C 1
ATOM 523 O O . GLY A 1 69 ? -3.417 10.126 11.107 1.00 92.31 69 GLY A O 1
ATOM 524 N N . THR A 1 70 ? -5.069 11.562 11.640 1.00 93.44 70 THR A N 1
ATOM 525 C CA . THR A 1 70 ? -6.033 10.548 12.086 1.00 93.44 70 THR A CA 1
ATOM 526 C C . THR A 1 70 ? -6.457 9.678 10.902 1.00 93.44 70 THR A C 1
ATOM 528 O O . THR A 1 70 ? -6.601 10.170 9.783 1.00 93.44 70 THR A O 1
ATOM 531 N N . ASN A 1 71 ? -6.663 8.377 11.137 1.00 96.50 71 ASN A N 1
ATOM 532 C CA . ASN A 1 71 ? -7.146 7.426 10.126 1.00 96.50 71 ASN A CA 1
ATOM 533 C C . ASN A 1 71 ? -6.303 7.375 8.848 1.00 96.50 71 ASN A C 1
ATOM 535 O O . ASN A 1 71 ? -6.829 7.248 7.740 1.00 96.50 71 ASN A O 1
ATOM 539 N N . GLN A 1 72 ? -4.989 7.490 9.002 1.00 97.81 72 GLN A N 1
ATOM 540 C CA . GLN A 1 72 ? -4.048 7.406 7.899 1.00 97.81 72 GLN A CA 1
ATOM 541 C C . GLN A 1 72 ? -3.072 6.259 8.129 1.00 97.81 72 GLN A C 1
ATOM 543 O O . GLN A 1 72 ? -2.597 6.030 9.245 1.00 97.81 72 GLN A O 1
ATOM 548 N N . ILE A 1 73 ? -2.755 5.553 7.052 1.00 98.56 73 ILE A N 1
ATOM 549 C CA . ILE A 1 73 ? -1.726 4.517 7.026 1.00 98.56 73 ILE A CA 1
ATOM 550 C C . ILE A 1 73 ? -0.570 4.936 6.120 1.00 98.56 73 ILE A C 1
ATOM 552 O O . ILE A 1 73 ? -0.742 5.762 5.227 1.00 98.56 73 ILE A O 1
ATOM 556 N N . ALA A 1 74 ? 0.591 4.333 6.329 1.00 98.50 74 ALA A N 1
ATOM 557 C CA . ALA A 1 74 ? 1.670 4.297 5.356 1.00 98.50 74 ALA A CA 1
ATOM 558 C C . ALA A 1 74 ? 1.711 2.897 4.734 1.00 98.50 74 ALA A C 1
ATOM 560 O O . ALA A 1 74 ? 1.616 1.896 5.453 1.00 98.50 74 ALA A O 1
ATOM 561 N N . LEU A 1 75 ? 1.850 2.828 3.411 1.00 98.50 75 LEU A N 1
ATOM 562 C CA . LEU A 1 75 ? 1.986 1.574 2.674 1.00 98.50 75 LEU A CA 1
ATOM 563 C C . LEU A 1 75 ? 3.382 1.478 2.072 1.00 98.50 75 LEU A C 1
ATOM 565 O O . LEU A 1 75 ? 3.868 2.433 1.471 1.00 98.50 75 LEU A O 1
ATOM 569 N N . SER A 1 76 ? 4.005 0.306 2.196 1.00 97.81 76 SER A N 1
ATOM 570 C CA . SER A 1 76 ? 5.270 0.000 1.526 1.00 97.81 76 SER 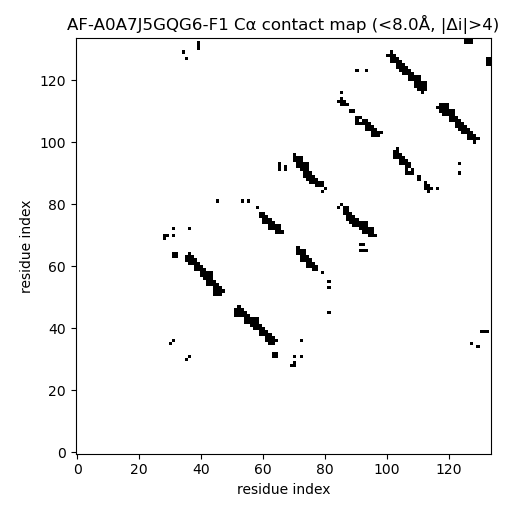A CA 1
ATOM 571 C C . SER A 1 76 ? 5.243 -1.346 0.806 1.00 97.81 76 SER A C 1
ATOM 573 O O . SER A 1 76 ? 4.754 -2.346 1.335 1.00 97.81 76 SER A O 1
ATOM 575 N N . LEU A 1 77 ? 5.820 -1.372 -0.391 1.00 95.88 77 LEU A N 1
ATOM 576 C CA . LEU A 1 77 ? 6.180 -2.564 -1.148 1.00 95.88 77 LEU A CA 1
ATOM 577 C C . LEU A 1 77 ? 7.664 -2.443 -1.499 1.00 95.88 77 LEU A C 1
ATOM 579 O O . LEU A 1 77 ? 8.069 -1.523 -2.207 1.00 95.88 77 LEU A O 1
ATOM 583 N N . LYS A 1 78 ? 8.472 -3.360 -0.971 1.00 94.19 78 LYS A N 1
ATOM 584 C CA . LYS A 1 78 ? 9.936 -3.304 -1.056 1.00 94.19 78 LYS A CA 1
ATOM 585 C C . LYS A 1 78 ? 10.509 -4.581 -1.632 1.00 94.19 78 LYS A C 1
ATOM 587 O O . LYS A 1 78 ? 9.867 -5.627 -1.557 1.00 94.19 78 LYS A O 1
ATOM 592 N N . ASN A 1 79 ? 11.752 -4.508 -2.106 1.00 87.12 79 ASN A N 1
ATOM 593 C CA . ASN A 1 79 ? 12.534 -5.674 -2.544 1.00 87.12 79 ASN A CA 1
ATOM 594 C C . ASN A 1 79 ? 11.807 -6.563 -3.569 1.00 87.12 79 ASN A C 1
ATOM 596 O O . ASN A 1 79 ? 11.984 -7.781 -3.580 1.00 87.12 79 ASN A O 1
ATOM 600 N N . PHE A 1 80 ? 10.985 -5.958 -4.422 1.00 86.25 80 PHE A N 1
ATOM 601 C CA . PHE A 1 80 ? 10.347 -6.641 -5.537 1.00 86.25 80 PHE A CA 1
ATOM 602 C C . PHE A 1 80 ? 11.051 -6.249 -6.834 1.00 86.25 80 PHE A C 1
ATOM 604 O O . PHE A 1 80 ? 11.694 -5.205 -6.948 1.00 86.25 80 PHE A O 1
ATOM 611 N N . THR A 1 81 ? 10.963 -7.104 -7.841 1.00 75.81 81 THR A N 1
ATOM 612 C CA . THR A 1 81 ? 11.434 -6.783 -9.187 1.00 75.81 81 THR A CA 1
ATOM 613 C C . THR A 1 81 ? 10.465 -7.416 -10.170 1.00 75.81 81 THR A C 1
ATOM 615 O O . THR A 1 81 ? 10.118 -8.589 -10.032 1.00 75.81 81 THR A O 1
ATOM 618 N N . PHE A 1 82 ? 10.013 -6.643 -11.154 1.00 77.31 82 PHE A N 1
ATOM 619 C CA . PHE A 1 82 ? 9.156 -7.130 -12.230 1.00 77.31 82 PHE A CA 1
ATOM 620 C C . PHE A 1 82 ? 9.692 -6.557 -13.539 1.00 77.31 82 PHE A C 1
ATOM 622 O O . PHE A 1 82 ? 9.637 -5.354 -13.729 1.00 77.31 82 PHE A O 1
ATOM 629 N N . LEU A 1 83 ? 10.233 -7.391 -14.433 1.00 78.12 83 LEU A N 1
ATOM 630 C CA . LEU A 1 83 ? 10.882 -7.002 -15.705 1.00 78.12 83 LEU A CA 1
ATOM 631 C C . LEU A 1 83 ? 12.096 -6.047 -15.591 1.00 78.12 83 LEU A C 1
ATOM 633 O O . LEU A 1 83 ? 13.128 -6.301 -16.204 1.00 78.12 83 LEU A O 1
ATOM 637 N N . VAL A 1 84 ? 11.990 -4.980 -14.803 1.00 81.88 84 VAL A N 1
ATOM 638 C CA . VAL A 1 84 ? 12.968 -3.958 -14.454 1.00 81.88 84 VAL A CA 1
ATOM 639 C C . VAL A 1 84 ? 12.909 -3.683 -12.944 1.00 81.88 84 VAL A C 1
ATOM 641 O O . VAL A 1 84 ? 11.914 -3.957 -12.270 1.00 81.88 84 VAL A O 1
ATOM 644 N N . ASN A 1 85 ? 13.995 -3.144 -12.395 1.00 88.12 85 ASN A N 1
ATOM 645 C CA . ASN A 1 85 ? 14.002 -2.634 -11.028 1.00 88.12 85 ASN A CA 1
ATOM 646 C C . ASN A 1 85 ? 13.394 -1.226 -11.020 1.00 88.12 85 ASN A C 1
ATOM 648 O O . ASN A 1 85 ? 13.898 -0.353 -11.723 1.00 88.12 85 ASN A O 1
ATOM 652 N N . VAL A 1 86 ? 12.341 -1.015 -10.229 1.00 89.19 86 VAL A N 1
ATOM 653 C CA . VAL A 1 86 ? 11.680 0.294 -10.088 1.00 89.19 86 VAL A CA 1
ATOM 654 C C . VAL A 1 86 ? 11.997 0.989 -8.762 1.00 89.19 86 VAL A C 1
ATOM 656 O O . VAL A 1 86 ? 11.677 2.162 -8.603 1.00 89.19 86 VAL A O 1
ATOM 659 N N . GLY A 1 87 ? 12.681 0.308 -7.840 1.00 92.19 87 GLY A N 1
ATOM 660 C CA . GLY A 1 87 ? 12.859 0.751 -6.459 1.00 92.19 87 GLY A CA 1
ATOM 661 C C . GLY A 1 87 ? 11.692 0.354 -5.554 1.00 92.19 87 GLY A C 1
ATOM 662 O O . GLY A 1 87 ? 10.822 -0.430 -5.935 1.00 92.19 87 GLY A O 1
ATOM 663 N N . ASP A 1 88 ? 11.700 0.887 -4.336 1.00 94.62 88 ASP A N 1
ATOM 664 C CA . ASP A 1 88 ? 10.621 0.687 -3.372 1.00 94.62 88 ASP A CA 1
ATOM 665 C C . ASP A 1 88 ? 9.421 1.582 -3.718 1.00 94.62 88 ASP A C 1
ATOM 667 O O . ASP A 1 88 ? 9.575 2.716 -4.173 1.00 94.62 88 ASP A O 1
ATOM 671 N N . ILE A 1 89 ? 8.213 1.081 -3.461 1.00 95.62 89 ILE A N 1
ATOM 672 C CA . ILE A 1 89 ? 6.980 1.866 -3.541 1.00 95.62 89 ILE A CA 1
ATOM 673 C C . ILE A 1 89 ? 6.544 2.172 -2.116 1.00 95.62 89 ILE A C 1
ATOM 675 O O . ILE A 1 89 ? 6.132 1.270 -1.389 1.00 95.62 89 ILE A O 1
ATOM 679 N N . GLU A 1 90 ? 6.639 3.436 -1.716 1.00 97.44 90 GLU A N 1
ATOM 680 C CA . GLU A 1 90 ? 6.255 3.904 -0.383 1.00 97.44 90 GLU A CA 1
ATOM 681 C C . GLU A 1 90 ? 5.313 5.099 -0.509 1.00 97.44 90 GLU A C 1
ATOM 683 O O . GLU A 1 90 ? 5.688 6.121 -1.080 1.00 97.44 90 GLU A O 1
ATOM 688 N N . VAL A 1 91 ? 4.094 4.975 0.019 1.00 98.56 91 VAL A N 1
ATOM 689 C CA . VAL A 1 91 ? 3.074 6.033 -0.023 1.00 98.56 91 VAL A CA 1
ATOM 690 C C . VAL A 1 91 ? 2.594 6.334 1.392 1.00 98.56 91 VAL A C 1
ATOM 692 O O . VAL A 1 91 ? 2.015 5.472 2.060 1.00 98.56 91 VAL A O 1
ATOM 695 N N . ASP A 1 92 ? 2.846 7.565 1.842 1.00 98.31 92 ASP A N 1
ATOM 696 C CA . ASP A 1 92 ? 2.459 8.082 3.157 1.00 98.31 92 ASP A CA 1
ATOM 697 C C . ASP A 1 92 ? 2.027 9.563 3.050 1.00 98.31 92 ASP A C 1
ATOM 699 O O . ASP A 1 92 ? 2.869 10.416 2.745 1.00 98.31 92 ASP A O 1
ATOM 703 N N . PRO A 1 93 ? 0.755 9.917 3.327 1.00 98.25 93 PRO A N 1
ATOM 704 C CA . PRO A 1 93 ? -0.311 9.072 3.875 1.00 98.25 93 PRO A CA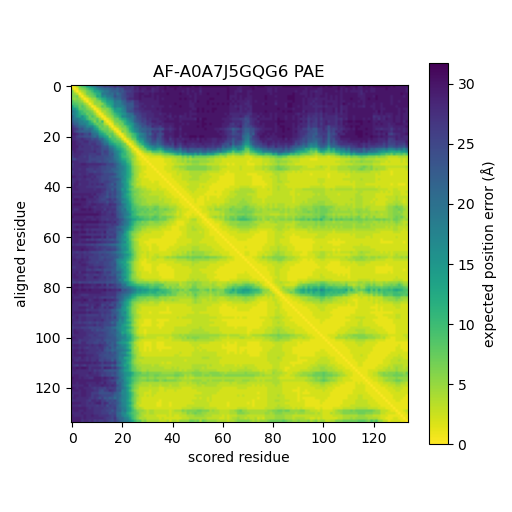 1
ATOM 705 C C . PRO A 1 93 ? -1.236 8.438 2.825 1.00 98.25 93 PRO A C 1
ATOM 707 O O . PRO A 1 93 ? -1.477 8.997 1.755 1.00 98.25 93 PRO A O 1
ATOM 710 N N . CYS A 1 94 ? -1.856 7.315 3.195 1.00 98.56 94 CYS A N 1
ATOM 711 C CA . CYS A 1 94 ? -3.092 6.823 2.587 1.00 98.56 94 CYS A CA 1
ATOM 712 C C . CYS A 1 94 ? -4.261 7.028 3.564 1.00 98.56 94 CYS A C 1
ATOM 714 O O . CYS A 1 94 ? -4.204 6.574 4.710 1.00 98.56 94 CYS A O 1
ATOM 716 N N . THR A 1 95 ? -5.327 7.694 3.125 1.00 98.06 95 THR A N 1
ATOM 717 C CA . THR A 1 95 ? -6.539 7.939 3.920 1.00 98.06 95 THR A CA 1
ATOM 718 C C . THR A 1 95 ? -7.390 6.681 4.002 1.00 98.06 95 THR A C 1
ATOM 720 O O . THR A 1 95 ? -7.699 6.085 2.974 1.00 98.06 95 THR A O 1
ATOM 723 N N . VAL A 1 96 ? -7.819 6.316 5.209 1.00 98.12 96 VAL A N 1
ATOM 724 C CA . VAL A 1 96 ? -8.674 5.154 5.473 1.00 98.12 96 VAL A CA 1
ATOM 725 C C . VAL A 1 96 ? -10.147 5.563 5.535 1.00 98.12 96 VAL A C 1
ATOM 727 O O . VAL A 1 96 ? -10.494 6.621 6.060 1.00 98.12 96 VAL A O 1
ATOM 730 N N . LYS A 1 97 ? -11.034 4.704 5.029 1.00 96.94 97 LYS A N 1
ATOM 731 C CA . LYS A 1 97 ? -12.494 4.808 5.152 1.00 96.94 97 LYS 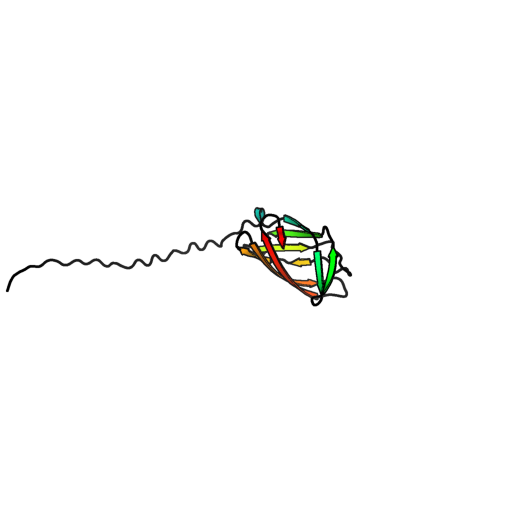A CA 1
ATOM 732 C C . LYS A 1 97 ? -13.069 3.455 5.561 1.00 96.94 97 LYS A C 1
ATOM 734 O O . LYS A 1 97 ? -12.684 2.432 4.997 1.00 96.94 97 LY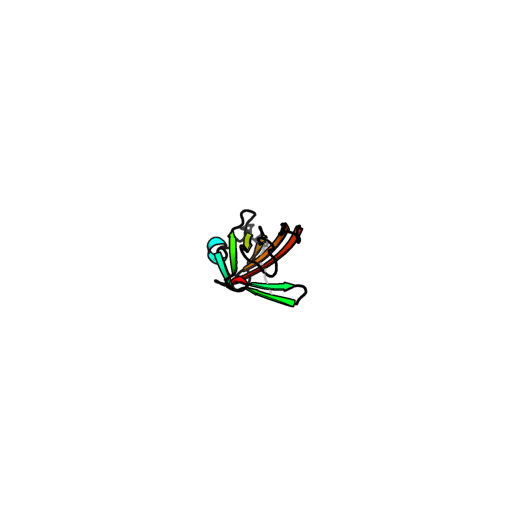S A O 1
ATOM 739 N N . ALA A 1 98 ? -14.008 3.443 6.503 1.00 96.38 98 ALA A N 1
ATOM 740 C CA . ALA A 1 98 ? -14.764 2.234 6.818 1.00 96.38 98 ALA A CA 1
ATOM 741 C C . ALA A 1 98 ? -15.630 1.804 5.619 1.00 96.38 98 ALA A C 1
ATOM 743 O O . ALA A 1 98 ? -16.230 2.638 4.937 1.00 96.38 98 ALA A O 1
ATOM 744 N N . ILE A 1 99 ? -15.699 0.498 5.376 1.00 96.69 99 ILE A N 1
ATOM 745 C CA . ILE A 1 99 ? -16.572 -0.142 4.385 1.00 96.69 99 ILE A CA 1
ATOM 746 C C . ILE A 1 99 ? -17.261 -1.351 5.024 1.00 96.69 99 ILE A C 1
ATOM 748 O O . ILE A 1 99 ? -16.905 -1.778 6.122 1.00 96.69 99 ILE A O 1
ATOM 752 N N . ASP A 1 100 ? -18.226 -1.948 4.326 1.00 94.81 100 ASP A N 1
ATOM 753 C CA . ASP A 1 100 ? -18.864 -3.172 4.812 1.00 94.81 100 ASP A CA 1
ATOM 754 C C . ASP A 1 100 ? -17.837 -4.310 4.987 1.00 94.81 100 ASP A C 1
ATOM 756 O O . ASP A 1 100 ? -17.197 -4.767 4.025 1.00 94.81 100 ASP A O 1
ATOM 760 N N . GLY A 1 101 ? -17.663 -4.737 6.238 1.00 93.00 101 GLY A N 1
ATOM 761 C CA . GLY A 1 101 ? -16.752 -5.808 6.638 1.00 93.00 101 GLY A CA 1
ATOM 762 C C . GLY A 1 101 ? -15.258 -5.461 6.617 1.00 93.00 101 GLY A C 1
ATOM 763 O O . GLY A 1 101 ? -14.446 -6.386 6.563 1.00 93.00 101 GLY A O 1
ATOM 764 N N . GLY A 1 102 ? -14.871 -4.179 6.620 1.00 96.50 102 GLY A N 1
ATOM 765 C CA . GLY A 1 102 ? -13.461 -3.791 6.724 1.00 96.50 102 GLY A CA 1
ATOM 766 C C . GLY A 1 102 ? -13.184 -2.327 6.394 1.00 96.50 102 GLY A C 1
ATOM 767 O O . GLY A 1 102 ? -13.989 -1.446 6.689 1.00 96.50 102 GLY A O 1
ATOM 768 N N . TYR A 1 103 ? -12.046 -2.073 5.747 1.00 98.19 103 TYR A N 1
ATOM 769 C CA . TYR A 1 103 ? -11.579 -0.721 5.435 1.00 98.19 103 TYR A CA 1
ATOM 770 C C . TYR A 1 103 ? -11.092 -0.610 3.995 1.00 98.19 103 TYR A C 1
ATOM 772 O O . TYR A 1 103 ? -10.493 -1.541 3.463 1.00 98.19 103 TYR A O 1
ATOM 780 N N . ALA A 1 104 ? -11.322 0.543 3.378 1.00 98.38 104 ALA A N 1
ATOM 781 C CA . ALA A 1 104 ? -10.683 0.956 2.138 1.00 98.38 104 ALA A CA 1
ATOM 782 C C . ALA A 1 104 ? -9.622 2.018 2.437 1.00 98.38 104 ALA A C 1
ATOM 784 O O . ALA A 1 104 ? -9.772 2.790 3.386 1.00 98.38 104 ALA A O 1
ATOM 785 N N . PHE A 1 105 ? -8.575 2.082 1.623 1.00 98.38 105 PHE A N 1
ATOM 786 C CA . PHE A 1 105 ? -7.561 3.124 1.707 1.00 98.38 105 PHE A CA 1
ATOM 787 C C . PHE A 1 105 ? -7.173 3.637 0.323 1.00 98.38 105 PHE A C 1
ATOM 789 O O . PHE A 1 105 ? -7.127 2.874 -0.640 1.00 98.38 105 PHE A O 1
ATOM 796 N N . GLU A 1 106 ? -6.880 4.933 0.242 1.00 98.69 106 GLU A N 1
ATOM 797 C CA . GLU A 1 106 ? -6.429 5.607 -0.978 1.00 98.69 106 GLU A CA 1
ATOM 798 C C . GLU A 1 106 ? -5.277 6.561 -0.649 1.00 98.69 106 GLU A C 1
ATOM 800 O O . GLU A 1 106 ? -5.316 7.252 0.368 1.00 98.69 106 GLU A O 1
ATOM 805 N N . GLY A 1 107 ? -4.255 6.617 -1.499 1.00 98.44 107 GLY A N 1
ATOM 806 C CA . GLY A 1 107 ? -3.098 7.495 -1.319 1.00 98.44 107 GLY A CA 1
ATOM 807 C C . GLY A 1 107 ? -2.478 7.901 -2.649 1.00 98.44 107 GLY A C 1
ATOM 808 O O . GLY A 1 107 ? -2.615 7.199 -3.652 1.00 98.44 107 GLY A O 1
ATOM 809 N N . GLN A 1 108 ? -1.803 9.047 -2.667 1.00 98.31 108 GLN A N 1
ATOM 810 C CA . GLN A 1 108 ? -1.122 9.566 -3.852 1.00 98.31 108 GLN A CA 1
ATOM 811 C C . GLN A 1 108 ? 0.229 10.153 -3.463 1.00 98.31 108 GLN A C 1
ATOM 813 O O . GLN A 1 108 ? 0.329 10.875 -2.472 1.00 98.31 108 GLN A O 1
ATOM 818 N N . GLN A 1 109 ? 1.263 9.869 -4.252 1.00 97.88 109 GLN A N 1
ATOM 819 C CA . GLN A 1 109 ? 2.601 10.409 -4.031 1.00 97.88 109 GLN A CA 1
ATOM 820 C C . GLN A 1 109 ? 3.400 10.423 -5.334 1.00 97.88 109 GLN A C 1
ATOM 822 O O . GLN A 1 109 ? 3.307 9.497 -6.135 1.00 97.88 109 GLN A O 1
ATOM 827 N N . ASN A 1 110 ? 4.229 11.448 -5.533 1.00 97.44 110 ASN A N 1
ATOM 828 C CA . ASN A 1 110 ? 5.234 11.426 -6.593 1.00 97.44 110 ASN A CA 1
ATOM 829 C C . ASN A 1 110 ? 6.478 10.707 -6.067 1.00 97.44 110 ASN A C 1
ATOM 831 O O . ASN A 1 110 ? 7.121 11.197 -5.138 1.00 97.44 110 ASN A O 1
ATOM 835 N N . LEU A 1 111 ? 6.807 9.556 -6.649 1.00 96.44 111 LEU A N 1
ATOM 836 C CA . LEU A 1 111 ? 7.991 8.772 -6.305 1.00 96.44 111 LEU A CA 1
ATOM 837 C C . LEU A 1 111 ? 9.116 9.064 -7.293 1.00 96.44 111 LEU A C 1
ATOM 839 O O . LEU A 1 111 ? 8.858 9.276 -8.473 1.00 96.44 111 LEU A O 1
ATOM 843 N N . ASP A 1 112 ? 10.361 9.069 -6.827 1.00 96.19 112 ASP A N 1
ATOM 844 C CA . ASP A 1 112 ? 11.525 9.056 -7.716 1.00 96.19 112 ASP A CA 1
ATOM 845 C C . ASP A 1 112 ? 11.967 7.604 -7.903 1.00 96.19 112 ASP A C 1
ATOM 847 O O . ASP A 1 112 ? 12.635 7.021 -7.049 1.00 96.19 112 ASP A O 1
ATOM 851 N N . LEU A 1 113 ? 11.486 6.990 -8.983 1.00 92.81 113 LEU A N 1
ATOM 852 C CA . LEU A 1 113 ? 11.756 5.596 -9.295 1.00 92.81 113 LEU A CA 1
ATOM 853 C C . LEU A 1 113 ? 13.138 5.446 -9.928 1.00 92.81 113 LEU A C 1
ATOM 855 O O . LEU A 1 113 ? 13.689 6.361 -10.548 1.00 92.81 113 LEU A O 1
ATOM 859 N N . VAL A 1 114 ? 13.687 4.239 -9.815 1.00 92.81 114 VAL A N 1
ATOM 860 C CA . VAL A 1 114 ? 15.002 3.916 -10.375 1.00 92.81 114 VAL A CA 1
ATOM 861 C C . VAL A 1 114 ? 15.042 4.238 -11.877 1.00 92.81 114 VAL A C 1
ATOM 863 O O . VAL A 1 114 ? 14.096 3.984 -12.627 1.00 92.81 114 VAL A O 1
ATOM 866 N N . GLN A 1 115 ? 16.153 4.827 -12.327 1.00 90.38 115 GLN A N 1
ATOM 867 C CA . GLN A 1 115 ? 16.362 5.175 -13.733 1.00 90.38 115 GLN A CA 1
ATOM 868 C C . GLN A 1 115 ? 16.177 3.946 -14.646 1.00 90.38 115 GLN A C 1
ATOM 870 O O . GLN A 1 115 ? 16.637 2.856 -14.298 1.00 90.38 115 GLN A O 1
ATOM 875 N N . PRO A 1 116 ? 15.542 4.102 -15.824 1.00 90.44 116 PRO A N 1
ATOM 876 C CA . PRO A 1 116 ? 15.225 5.365 -16.500 1.00 90.44 116 PRO A CA 1
ATOM 877 C C . PRO A 1 116 ? 13.839 5.958 -16.172 1.00 90.44 116 PRO A C 1
ATOM 879 O O . PRO A 1 116 ? 13.410 6.872 -16.868 1.00 90.44 116 PRO A O 1
ATOM 882 N N . LEU A 1 117 ? 13.118 5.441 -15.167 1.00 89.69 117 LEU A N 1
ATOM 883 C CA . LEU A 1 117 ? 11.736 5.859 -14.889 1.00 89.69 117 LEU A CA 1
ATOM 884 C C . LEU A 1 117 ? 11.651 7.265 -14.276 1.00 89.69 117 LEU A C 1
ATOM 886 O O . LEU A 1 117 ? 10.821 8.062 -14.706 1.00 89.69 117 LEU A O 1
ATOM 890 N N . GLY A 1 118 ? 12.524 7.581 -13.314 1.00 93.75 118 GLY A N 1
ATOM 891 C CA . GLY A 1 118 ? 12.571 8.893 -12.665 1.00 93.75 118 GLY A CA 1
ATOM 892 C C . GLY A 1 118 ? 11.276 9.241 -11.926 1.00 93.75 118 GLY A C 1
ATOM 893 O O . GLY A 1 118 ? 10.622 8.373 -11.345 1.00 93.75 118 GLY A O 1
ATOM 894 N N . ASN A 1 119 ? 10.894 10.522 -11.949 1.00 96.62 119 ASN A N 1
ATOM 895 C CA . ASN A 1 119 ? 9.711 10.994 -11.235 1.00 96.62 119 ASN A CA 1
ATOM 896 C C . ASN A 1 119 ? 8.419 10.388 -11.807 1.00 96.62 119 ASN A C 1
ATOM 898 O O . ASN A 1 119 ? 8.068 10.617 -12.964 1.00 96.62 119 ASN A O 1
ATOM 902 N N . CYS A 1 120 ? 7.696 9.653 -10.968 1.00 94.88 120 CYS A N 1
ATOM 903 C CA . CYS A 1 120 ? 6.485 8.937 -11.319 1.00 94.88 120 CYS A CA 1
ATOM 904 C C . CYS A 1 120 ? 5.359 9.291 -10.334 1.00 94.88 120 CYS A C 1
ATOM 906 O O . CYS A 1 120 ? 5.493 9.023 -9.135 1.00 94.88 120 CYS A O 1
ATOM 908 N N . PRO A 1 121 ? 4.245 9.886 -10.795 1.00 96.69 121 PRO A N 1
ATOM 909 C CA . PRO A 1 121 ? 3.058 10.043 -9.968 1.00 96.69 121 PRO A CA 1
ATOM 910 C C . PRO A 1 121 ? 2.411 8.675 -9.733 1.00 96.69 121 PRO A C 1
ATOM 912 O O . PRO A 1 121 ? 1.991 8.001 -10.672 1.00 96.69 121 PRO A O 1
ATOM 915 N N . VAL A 1 122 ? 2.311 8.272 -8.470 1.00 96.50 122 VAL A N 1
ATOM 916 C CA . VAL A 1 122 ? 1.727 6.998 -8.046 1.00 96.50 122 VAL A CA 1
ATOM 917 C C . VAL A 1 122 ? 0.424 7.257 -7.307 1.00 96.50 122 VAL A C 1
ATOM 919 O O . VAL A 1 122 ? 0.332 8.143 -6.459 1.00 96.50 122 VAL A O 1
ATOM 922 N N . SER A 1 123 ? -0.592 6.461 -7.634 1.00 97.75 123 SER A N 1
ATOM 923 C CA . SER A 1 123 ? -1.844 6.367 -6.885 1.00 97.75 123 SER A CA 1
ATOM 924 C C . SER A 1 123 ? -2.016 4.941 -6.387 1.00 97.75 123 SER A C 1
ATOM 926 O O . SER A 1 123 ? -1.762 3.992 -7.126 1.00 97.75 123 SER A O 1
ATOM 928 N N . ILE A 1 124 ? -2.454 4.800 -5.144 1.00 97.12 124 ILE A N 1
ATOM 929 C CA . ILE A 1 124 ? -2.732 3.516 -4.511 1.00 97.12 124 ILE A CA 1
ATOM 930 C C . ILE A 1 124 ? -4.174 3.522 -4.038 1.00 97.12 124 ILE A C 1
ATOM 932 O O . ILE A 1 124 ? -4.637 4.495 -3.447 1.00 97.12 124 ILE A O 1
ATOM 936 N N . SER A 1 125 ? -4.856 2.410 -4.276 1.00 97.81 125 SER A N 1
ATOM 937 C CA . SER A 1 125 ? -6.154 2.092 -3.701 1.00 97.81 125 SER A CA 1
ATOM 938 C C . SER A 1 125 ? -6.132 0.640 -3.257 1.00 97.81 125 SER A C 1
ATOM 940 O O . SER A 1 125 ? -5.613 -0.201 -3.992 1.00 97.81 125 SER A O 1
ATOM 942 N N . GLY A 1 126 ? -6.725 0.339 -2.113 1.00 97.88 126 GLY A N 1
ATOM 943 C CA . GLY A 1 126 ? -6.888 -1.039 -1.680 1.00 97.88 126 GLY A CA 1
ATOM 944 C C . GLY A 1 126 ? -7.898 -1.186 -0.558 1.00 97.88 126 GLY A C 1
ATOM 945 O O . GLY A 1 126 ? -8.472 -0.215 -0.062 1.00 97.88 126 GLY A O 1
ATOM 946 N N . THR A 1 127 ? -8.132 -2.431 -0.170 1.00 98.00 127 THR A N 1
ATOM 947 C CA . THR A 1 127 ? -9.049 -2.803 0.904 1.00 98.00 127 THR A CA 1
ATOM 948 C C . THR A 1 127 ? -8.411 -3.814 1.836 1.00 98.00 127 THR A C 1
ATOM 950 O O . THR A 1 127 ? -7.694 -4.705 1.392 1.00 98.00 127 THR A O 1
ATOM 953 N N . VAL A 1 128 ? -8.714 -3.705 3.127 1.00 97.75 128 VAL A N 1
ATOM 954 C CA . VAL A 1 128 ? -8.401 -4.718 4.137 1.00 97.75 128 VAL A CA 1
ATOM 955 C C . VAL A 1 128 ? -9.712 -5.288 4.665 1.00 97.75 128 VAL A C 1
ATOM 957 O O . VAL A 1 128 ? -10.571 -4.542 5.139 1.00 97.75 128 VAL A O 1
ATOM 960 N N . LYS A 1 129 ? -9.867 -6.613 4.584 1.00 95.44 129 LYS A N 1
ATOM 961 C CA . LYS A 1 129 ? -10.982 -7.358 5.191 1.00 95.44 129 LYS A CA 1
ATOM 962 C C . LYS A 1 129 ? -10.435 -8.568 5.942 1.00 95.44 129 LYS A C 1
ATOM 964 O O . LYS A 1 129 ? -9.974 -9.538 5.332 1.00 95.44 129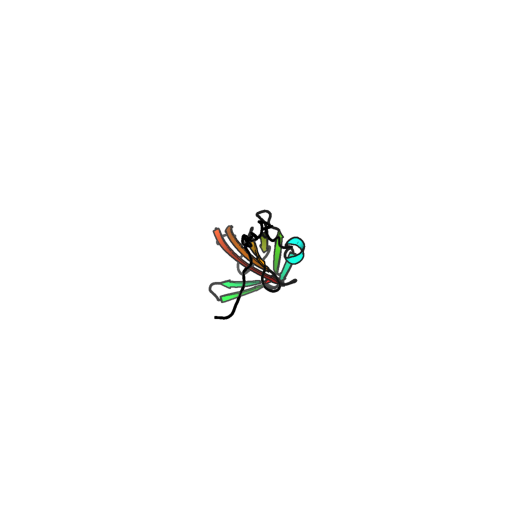 LYS A O 1
ATOM 969 N N . GLY A 1 130 ? -10.475 -8.509 7.273 1.00 89.44 130 GLY A N 1
ATOM 970 C CA . GLY A 1 130 ? -9.795 -9.484 8.126 1.00 89.44 130 GLY A CA 1
ATOM 971 C C . GLY A 1 130 ? -8.291 -9.500 7.839 1.00 89.44 130 GLY A C 1
ATOM 972 O O . GLY A 1 130 ? -7.651 -8.457 7.806 1.00 89.44 130 GLY A O 1
ATOM 973 N N . SER A 1 131 ? -7.725 -10.679 7.580 1.00 88.31 131 SER A N 1
ATOM 974 C CA . SER A 1 131 ? -6.290 -10.833 7.284 1.00 88.31 131 SER A CA 1
ATOM 975 C C . SER A 1 131 ? -5.924 -10.666 5.803 1.00 88.31 131 SER A C 1
ATOM 977 O O . SER A 1 131 ? -4.772 -10.891 5.441 1.00 88.31 131 SER A O 1
ATOM 979 N N . ASN A 1 132 ? -6.880 -10.306 4.942 1.00 92.69 132 ASN A N 1
ATOM 980 C CA . ASN A 1 132 ? -6.652 -10.169 3.504 1.00 92.69 132 ASN A CA 1
ATOM 981 C C . ASN A 1 132 ? -6.571 -8.701 3.091 1.00 92.69 132 ASN A C 1
ATOM 983 O O . ASN A 1 132 ? -7.365 -7.880 3.555 1.00 92.69 132 ASN A O 1
ATOM 987 N N . ILE A 1 133 ? -5.665 -8.421 2.155 1.00 94.38 133 ILE A N 1
ATOM 988 C CA . ILE A 1 133 ? -5.552 -7.152 1.438 1.00 94.38 133 ILE A CA 1
ATOM 989 C C . ILE A 1 133 ? -5.834 -7.391 -0.051 1.00 94.38 133 ILE A C 1
ATOM 991 O O . ILE A 1 133 ? -5.426 -8.425 -0.582 1.00 94.38 133 ILE A O 1
ATOM 995 N N . ASN A 1 134 ? -6.531 -6.462 -0.708 1.00 90.12 134 ASN A N 1
ATOM 996 C CA . ASN A 1 134 ? -6.704 -6.430 -2.168 1.00 90.12 134 ASN A CA 1
ATOM 997 C C . ASN A 1 134 ? -6.485 -5.022 -2.697 1.00 90.12 134 ASN A C 1
ATOM 999 O O . ASN A 1 134 ? -7.001 -4.094 -2.031 1.00 90.12 134 ASN A O 1
#

Radius of gyration: 27.73 Å; Cα contacts (8 Å, |Δi|>4): 223; chains: 1; bounding box: 97×44×51 Å

Organism: Bacteroides uniformis (NCBI:txid820)